Protein AF-A0A3D5AF18-F1 (afdb_monomer_lite)

Secondary structure (DSSP, 8-state):
--TTGGGT-S-E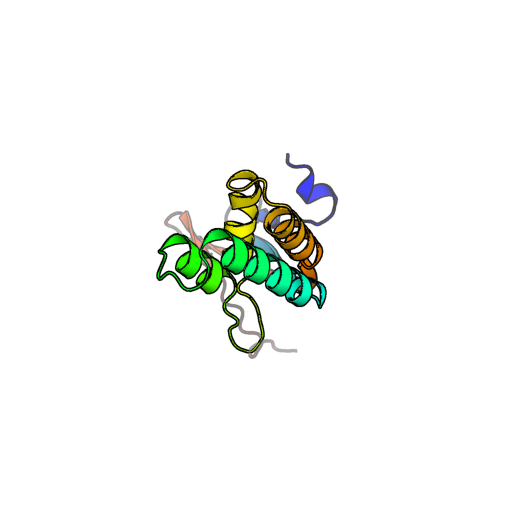EEE-TTSSEEEEEEEEEEEEE-THHHHHHHHHHHHHHHHHTT---HHHHHHHHHT-EETTEE-HHHHHHHHHTGGG---HHHHHHHHHHHHHEEEEEEEEEEEEEEE-TTS-EEE----GGG---

Foldseek 3Di:
DDPQPVVVHAKDWDADPVRFKIKIKGKDWDWFFDPLLVVLVVLVVVVLCVPQNPDPDPVSVLLVVLSDDDVNGGDPVSLVVLLVCLPVDPDPSSVSSSVSSVVRTGTDDMDIDMWMFGADPVRDTDTDDDDPVPDDD

Structure (mmCIF, N/CA/C/O backbone):
data_AF-A0A3D5AF18-F1
#
_entry.id   AF-A0A3D5AF18-F1
#
loop_
_atom_site.group_PDB
_atom_site.id
_atom_site.type_symbol
_atom_site.label_atom_id
_atom_site.label_alt_id
_atom_site.label_comp_id
_atom_site.label_asym_id
_atom_site.label_entity_id
_atom_site.label_seq_id
_atom_site.pdbx_PDB_ins_code
_atom_site.Cartn_x
_atom_site.Cartn_y
_atom_site.Cartn_z
_atom_site.occupancy
_atom_site.B_iso_or_equiv
_atom_site.auth_seq_id
_atom_site.auth_comp_id
_atom_site.auth_asym_id
_atom_site.auth_atom_id
_atom_site.pdbx_PDB_model_num
ATOM 1 N N . HIS A 1 1 ? -24.178 6.496 0.910 1.00 41.50 1 HIS A N 1
ATOM 2 C CA . HIS A 1 1 ? -23.369 5.530 1.687 1.00 41.50 1 HIS A CA 1
ATOM 3 C C . HIS A 1 1 ? -22.501 4.700 0.740 1.00 41.50 1 HIS A C 1
ATOM 5 O O . HIS A 1 1 ? -23.016 4.190 -0.245 1.00 41.50 1 HIS A O 1
ATOM 11 N N . SER A 1 2 ? -21.187 4.617 0.980 1.00 42.97 2 SER A N 1
ATOM 12 C CA . SER A 1 2 ? -20.228 3.897 0.119 1.00 42.97 2 SER A CA 1
ATOM 13 C C . SER A 1 2 ? -20.528 2.392 0.048 1.00 42.97 2 SER A C 1
ATOM 15 O O . SER A 1 2 ? -20.698 1.748 1.083 1.00 42.97 2 SER A O 1
ATOM 17 N N . LYS A 1 3 ? -20.519 1.811 -1.165 1.00 47.94 3 LYS A N 1
ATOM 18 C CA . LYS A 1 3 ? -20.719 0.367 -1.432 1.00 47.94 3 LYS A CA 1
ATOM 19 C C . LYS A 1 3 ? -19.671 -0.548 -0.771 1.00 47.94 3 LYS A C 1
ATOM 21 O O . LYS A 1 3 ? -19.824 -1.763 -0.806 1.00 47.94 3 LYS A O 1
ATOM 26 N N . ARG A 1 4 ? -18.614 0.005 -0.160 1.00 50.72 4 ARG A N 1
ATOM 27 C CA . ARG A 1 4 ? -17.568 -0.771 0.531 1.00 50.72 4 ARG A CA 1
ATOM 28 C C . ARG A 1 4 ? -18.110 -1.543 1.742 1.00 50.72 4 ARG A C 1
ATOM 30 O O . ARG A 1 4 ? -17.746 -2.701 1.920 1.00 50.72 4 ARG A O 1
ATOM 37 N N . HIS A 1 5 ? -19.046 -0.957 2.492 1.00 52.31 5 HIS A N 1
ATOM 38 C CA . HIS A 1 5 ? -19.596 -1.577 3.704 1.00 52.31 5 HIS A CA 1
ATOM 39 C C . HIS A 1 5 ? -20.512 -2.780 3.429 1.00 52.31 5 HIS A C 1
ATOM 41 O O . HIS A 1 5 ? -20.628 -3.651 4.284 1.00 52.31 5 HIS A O 1
ATOM 47 N N . ALA A 1 6 ? -21.121 -2.867 2.239 1.00 54.94 6 ALA A N 1
ATOM 48 C CA . ALA A 1 6 ? -22.088 -3.918 1.904 1.00 54.94 6 ALA A CA 1
ATOM 49 C C . ALA A 1 6 ? -21.483 -5.337 1.884 1.00 54.94 6 ALA A C 1
ATOM 51 O O . ALA A 1 6 ? -22.202 -6.307 2.080 1.00 54.94 6 ALA A O 1
ATOM 52 N N . ASN A 1 7 ? -20.160 -5.455 1.711 1.00 60.09 7 ASN A N 1
ATOM 53 C CA . ASN A 1 7 ? -19.450 -6.738 1.636 1.00 60.09 7 ASN A CA 1
ATOM 54 C C . ASN A 1 7 ? -18.509 -6.977 2.835 1.00 60.09 7 ASN A C 1
ATOM 56 O O . ASN A 1 7 ? -17.521 -7.700 2.699 1.00 60.09 7 ASN A O 1
ATOM 60 N N . GLY A 1 8 ? -18.724 -6.307 3.976 1.00 60.88 8 GLY A N 1
ATOM 61 C CA . GLY A 1 8 ? -17.835 -6.432 5.145 1.00 60.88 8 GLY A CA 1
ATOM 62 C C . GLY A 1 8 ? -16.397 -5.956 4.878 1.00 60.88 8 GLY A C 1
ATOM 63 O O . GLY A 1 8 ? -15.436 -6.444 5.482 1.00 60.88 8 GLY A O 1
ATOM 64 N N . LYS A 1 9 ? -16.222 -5.040 3.915 1.00 64.94 9 LYS A N 1
ATOM 65 C CA . LYS A 1 9 ? -14.934 -4.427 3.579 1.00 64.94 9 LYS A CA 1
ATOM 66 C C . LYS A 1 9 ? -14.859 -3.015 4.160 1.00 64.94 9 LYS A C 1
ATOM 68 O O . LYS A 1 9 ? -15.772 -2.209 3.997 1.00 64.94 9 LYS A O 1
ATOM 73 N N . GLY A 1 10 ? -13.719 -2.704 4.772 1.00 74.44 10 GLY A N 1
ATOM 74 C CA . GLY A 1 10 ? -13.436 -1.401 5.371 1.00 74.44 10 GLY A CA 1
ATOM 75 C C . GLY A 1 10 ? -13.723 -1.335 6.868 1.00 74.44 10 GLY A C 1
ATOM 76 O O . GLY A 1 10 ? -14.135 -2.313 7.487 1.00 74.44 10 GLY A O 1
ATOM 77 N N . ASN A 1 11 ? -13.459 -0.164 7.439 1.00 88.19 11 ASN A N 1
ATOM 78 C CA . ASN A 1 11 ? -13.649 0.081 8.862 1.00 88.19 11 ASN A CA 1
ATOM 79 C C . ASN A 1 11 ? -15.122 0.379 9.154 1.00 88.19 11 ASN A C 1
ATOM 81 O O . ASN A 1 11 ? -15.811 0.994 8.336 1.00 88.19 11 ASN A O 1
ATOM 85 N N . VAL A 1 12 ? -15.590 -0.037 10.324 1.00 91.12 12 VAL A N 1
ATOM 86 C CA . VAL A 1 12 ? -16.937 0.235 10.823 1.00 91.12 12 VAL A CA 1
ATOM 87 C C . VAL A 1 12 ? -16.810 0.988 12.137 1.00 91.12 12 VAL A C 1
ATOM 89 O O . VAL A 1 12 ? -16.070 0.563 13.018 1.00 91.12 12 VAL A O 1
ATOM 92 N N . THR A 1 13 ? -17.546 2.087 12.264 1.00 93.44 13 THR A N 1
ATOM 93 C CA . THR A 1 13 ? -17.666 2.845 13.511 1.00 93.44 13 THR A CA 1
ATOM 94 C C . THR A 1 13 ? -19.115 2.775 13.964 1.00 93.44 13 THR A C 1
ATOM 96 O O . THR A 1 13 ? -20.013 3.080 13.180 1.00 93.44 13 THR A O 1
ATOM 99 N N . LEU A 1 14 ? -19.330 2.355 15.206 1.00 93.81 14 LEU A N 1
ATOM 100 C CA . LEU A 1 14 ? -20.635 2.283 15.850 1.00 93.81 14 LEU A CA 1
ATOM 101 C C . LEU A 1 14 ? -20.617 3.185 17.076 1.00 93.81 14 LEU A C 1
ATOM 103 O O . LEU A 1 14 ? -19.792 2.984 17.965 1.00 93.81 14 LEU A O 1
ATOM 107 N N . ASP A 1 15 ? -21.543 4.133 17.124 1.00 95.06 15 ASP A N 1
ATOM 108 C CA . ASP A 1 15 ? -21.748 5.008 18.274 1.00 95.06 15 ASP A CA 1
ATOM 109 C C . ASP A 1 15 ? -23.026 4.588 18.999 1.00 95.06 15 ASP A C 1
ATOM 111 O O . ASP A 1 15 ? -24.000 4.163 18.369 1.00 95.06 15 ASP A O 1
ATOM 115 N N . THR A 1 16 ? -23.040 4.697 20.325 1.00 94.62 16 THR A N 1
ATOM 116 C CA . THR A 1 16 ? -24.273 4.507 21.094 1.00 94.62 16 THR A CA 1
ATOM 117 C C . THR A 1 16 ? -25.260 5.641 20.822 1.00 94.62 16 THR A C 1
ATOM 119 O O . THR A 1 16 ? -24.868 6.759 20.491 1.00 94.62 16 THR A O 1
ATOM 122 N N . ALA A 1 17 ? -26.561 5.375 20.983 1.00 94.06 17 ALA A N 1
ATOM 123 C CA . ALA A 1 17 ? -27.610 6.372 20.736 1.00 94.06 17 ALA A CA 1
ATOM 124 C C . ALA A 1 17 ? -27.478 7.624 21.627 1.00 94.06 17 ALA A C 1
ATOM 126 O O . ALA A 1 17 ? -27.855 8.717 21.217 1.00 94.06 17 ALA A O 1
ATOM 127 N N . ASP A 1 18 ? -26.913 7.469 22.827 1.00 93.06 18 ASP A N 1
ATOM 128 C CA . ASP A 1 18 ? -26.613 8.563 23.754 1.00 93.06 18 ASP A CA 1
ATOM 129 C C . ASP A 1 18 ? -25.275 9.272 23.461 1.00 93.06 18 ASP A C 1
ATOM 131 O O . ASP A 1 18 ? -24.923 10.232 24.144 1.00 93.06 18 ASP A O 1
ATOM 135 N N . GLY A 1 19 ? -24.517 8.807 22.461 1.00 92.94 19 GLY A N 1
ATOM 136 C CA . GLY A 1 19 ? -23.254 9.394 22.019 1.00 92.94 19 GLY A CA 1
ATOM 137 C C . GLY A 1 19 ? -22.103 9.286 23.021 1.00 92.94 19 GLY A C 1
ATOM 138 O O . GLY A 1 19 ? -21.106 9.993 22.854 1.00 92.94 19 GLY A O 1
ATOM 139 N N . LYS A 1 20 ? -22.229 8.447 24.057 1.00 96.06 20 LYS A N 1
ATOM 140 C CA . LYS A 1 20 ? -21.230 8.309 25.130 1.00 96.06 20 LYS A CA 1
ATOM 141 C C . LYS A 1 20 ? -20.161 7.267 24.849 1.00 96.06 20 LYS A C 1
ATOM 143 O O . LYS A 1 20 ? -19.071 7.366 25.403 1.00 96.06 20 LYS A O 1
ATOM 148 N N . PHE A 1 21 ? -20.447 6.282 24.005 1.00 97.12 21 PHE A N 1
ATOM 149 C CA . PHE A 1 21 ? -19.516 5.205 23.691 1.00 97.12 21 PHE A CA 1
ATOM 150 C C . PHE A 1 21 ? -19.395 5.006 22.189 1.00 97.12 21 PHE A C 1
ATOM 152 O O . PHE A 1 21 ? -20.327 5.268 21.425 1.00 97.12 21 PHE A O 1
ATOM 159 N N . ARG A 1 22 ? -18.227 4.512 21.783 1.00 96.44 22 ARG A N 1
ATOM 160 C CA . ARG A 1 22 ? -17.900 4.221 20.393 1.00 96.44 22 ARG A CA 1
ATOM 161 C C . ARG A 1 22 ? -17.102 2.934 20.292 1.00 96.44 22 ARG A C 1
ATOM 163 O O . ARG A 1 22 ? -16.157 2.714 21.046 1.00 96.44 22 ARG A O 1
ATOM 170 N N . VAL A 1 23 ? -17.445 2.117 19.305 1.00 95.31 23 VAL A N 1
ATOM 171 C CA . VAL A 1 23 ? -16.669 0.944 18.900 1.00 95.31 23 VAL A CA 1
ATOM 172 C C . VAL A 1 23 ? -16.207 1.138 17.463 1.00 95.31 23 VAL A C 1
ATOM 174 O O . VAL A 1 23 ? -17.013 1.423 16.578 1.00 95.31 23 VAL A O 1
ATOM 177 N N . VAL A 1 24 ? -14.909 0.979 17.224 1.00 94.75 24 VAL A N 1
ATOM 178 C CA . VAL A 1 24 ? -14.307 1.016 15.890 1.00 94.75 24 VAL A CA 1
ATOM 179 C C . VAL A 1 24 ? -13.772 -0.372 15.561 1.00 94.75 24 VAL A C 1
ATOM 181 O O . VAL A 1 24 ? -12.809 -0.843 16.161 1.00 94.75 24 VAL A O 1
ATOM 184 N N . PHE A 1 25 ? -14.375 -1.022 14.571 1.00 92.75 25 PHE A N 1
ATOM 185 C CA . PHE A 1 25 ? -13.855 -2.246 13.975 1.00 92.75 25 PHE A CA 1
ATOM 186 C C . PHE A 1 25 ? -13.014 -1.884 12.756 1.00 92.75 25 PHE A C 1
ATOM 188 O O . PHE A 1 25 ? -13.537 -1.391 11.753 1.00 92.75 25 PHE A O 1
ATOM 195 N N . LYS A 1 26 ? -11.704 -2.125 12.823 1.00 91.81 26 LYS A N 1
ATOM 196 C CA . LYS A 1 26 ? -10.787 -1.922 11.700 1.00 91.81 26 LYS A CA 1
ATOM 197 C C . LYS A 1 26 ? -10.445 -3.244 11.038 1.00 91.81 26 LYS A C 1
ATOM 199 O O . LYS A 1 26 ? -10.203 -4.249 11.705 1.00 91.81 26 LYS A O 1
ATOM 204 N N . ARG A 1 27 ? -10.352 -3.209 9.713 1.00 90.50 27 ARG A N 1
ATOM 205 C CA . ARG A 1 27 ? -9.853 -4.310 8.891 1.00 90.50 27 ARG A CA 1
ATOM 206 C C . ARG A 1 27 ? -8.581 -3.851 8.191 1.00 90.50 27 ARG A C 1
ATOM 208 O O . ARG A 1 27 ? -8.613 -2.903 7.413 1.00 90.50 27 ARG A O 1
ATOM 215 N N . SER A 1 28 ? -7.478 -4.534 8.462 1.00 89.44 28 SER A N 1
ATOM 216 C CA . SER A 1 28 ? -6.184 -4.304 7.826 1.00 89.44 28 SER A CA 1
ATOM 217 C C . SER A 1 28 ? -5.853 -5.478 6.913 1.00 89.44 28 SER A C 1
ATOM 219 O O . SER A 1 28 ? -5.455 -6.546 7.381 1.00 89.44 28 SER A O 1
ATOM 221 N N . ASP A 1 29 ? -6.070 -5.294 5.612 1.00 89.44 29 ASP A N 1
ATOM 222 C CA . ASP A 1 29 ? -5.668 -6.256 4.588 1.00 89.44 29 ASP A CA 1
ATOM 223 C C . ASP A 1 29 ? -4.193 -6.014 4.224 1.00 89.44 29 ASP A C 1
ATOM 225 O O . ASP A 1 29 ? -3.837 -4.997 3.621 1.00 89.44 29 ASP A O 1
ATOM 229 N N . ASN A 1 30 ? -3.328 -6.957 4.589 1.00 89.94 30 ASN A N 1
ATOM 230 C CA . ASN A 1 30 ? -1.926 -6.966 4.198 1.00 89.94 30 ASN A CA 1
ATOM 231 C C . ASN A 1 30 ? -1.758 -7.669 2.853 1.00 89.94 30 ASN A C 1
ATOM 233 O O . ASN A 1 30 ? -2.405 -8.677 2.554 1.00 89.94 30 ASN A O 1
ATOM 237 N N . THR A 1 31 ? -0.829 -7.149 2.063 1.00 92.50 31 THR A N 1
ATOM 238 C CA . THR A 1 31 ? -0.425 -7.719 0.780 1.00 92.50 31 THR A CA 1
ATOM 239 C C . THR A 1 31 ? 1.057 -8.044 0.817 1.00 92.50 31 THR A C 1
ATOM 241 O O . THR A 1 31 ? 1.821 -7.394 1.535 1.00 92.50 31 THR A O 1
ATOM 244 N N . ARG A 1 32 ? 1.469 -8.999 -0.004 1.00 93.94 32 ARG A N 1
ATOM 245 C CA . ARG A 1 32 ? 2.872 -9.320 -0.258 1.00 93.94 32 ARG A CA 1
ATOM 246 C C . ARG A 1 32 ? 3.156 -9.269 -1.753 1.00 93.94 32 ARG A C 1
ATOM 248 O O . ARG A 1 32 ? 2.230 -9.233 -2.556 1.00 93.94 32 ARG A O 1
ATOM 255 N N . PHE A 1 33 ? 4.436 -9.293 -2.085 1.00 96.12 33 PHE A N 1
ATOM 256 C CA . PHE A 1 33 ? 4.910 -9.475 -3.448 1.00 96.12 33 PHE A CA 1
ATOM 257 C C . PHE A 1 33 ? 5.269 -10.945 -3.658 1.00 96.12 33 PHE A C 1
ATOM 259 O O . PHE A 1 33 ? 5.939 -11.529 -2.800 1.00 96.12 33 PHE A O 1
ATOM 266 N N . ASP A 1 34 ? 4.807 -11.538 -4.752 1.00 96.19 34 ASP A N 1
ATOM 267 C CA . ASP A 1 34 ? 5.223 -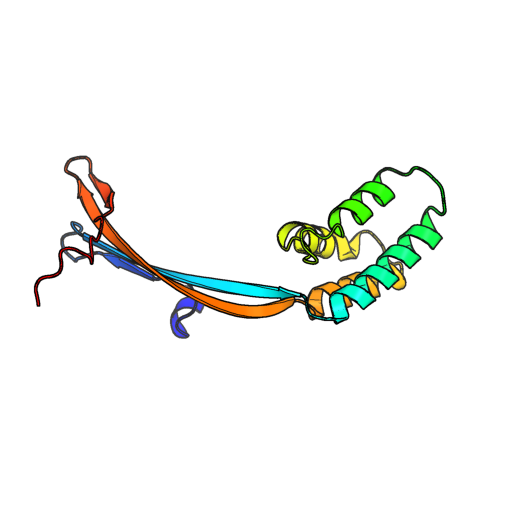12.877 -5.174 1.00 96.19 34 ASP A CA 1
ATOM 268 C C . ASP A 1 34 ? 6.446 -12.842 -6.112 1.00 96.19 34 ASP A C 1
ATOM 270 O O . ASP A 1 34 ? 7.105 -11.814 -6.283 1.00 96.19 34 ASP A O 1
ATOM 274 N N . GLU A 1 35 ? 6.787 -13.992 -6.690 1.00 96.00 35 GLU A N 1
ATOM 275 C CA . GLU A 1 35 ? 7.953 -14.194 -7.559 1.00 96.00 35 GLU A CA 1
ATOM 276 C C . GLU A 1 35 ? 7.989 -13.299 -8.806 1.00 96.00 35 GLU A C 1
ATOM 278 O O . GLU A 1 35 ? 9.077 -12.983 -9.299 1.00 96.00 35 GLU A O 1
ATOM 283 N N . ARG A 1 36 ? 6.834 -12.811 -9.279 1.00 97.75 36 ARG A N 1
ATOM 284 C CA . ARG A 1 36 ? 6.766 -11.896 -10.429 1.00 97.75 36 ARG A CA 1
ATOM 285 C C . ARG A 1 36 ? 7.462 -10.572 -10.142 1.00 97.75 36 ARG A C 1
ATOM 287 O O . ARG A 1 36 ? 7.993 -9.963 -11.064 1.00 97.75 36 ARG A O 1
ATOM 294 N N . ALA A 1 37 ? 7.561 -10.163 -8.875 1.00 97.62 37 ALA A N 1
ATOM 295 C CA . ALA A 1 37 ? 8.299 -8.961 -8.496 1.00 97.62 37 ALA A CA 1
ATOM 296 C C . ALA A 1 37 ? 9.795 -9.050 -8.836 1.00 97.62 37 ALA A C 1
ATOM 298 O O . ALA A 1 37 ? 10.413 -8.036 -9.140 1.00 97.62 37 ALA A O 1
ATOM 299 N N . THR A 1 38 ? 10.386 -10.248 -8.802 1.00 97.19 38 THR A N 1
ATOM 300 C CA . THR A 1 38 ? 11.788 -10.448 -9.199 1.00 97.19 38 THR A CA 1
ATOM 301 C C . THR A 1 38 ? 11.957 -10.341 -10.715 1.00 97.19 38 THR A C 1
ATOM 303 O O . THR A 1 38 ? 12.916 -9.737 -11.186 1.00 97.19 38 THR A O 1
ATOM 306 N N . GLN A 1 39 ? 11.011 -10.874 -11.494 1.00 97.88 39 GLN A N 1
ATOM 307 C CA . GLN A 1 39 ? 11.017 -10.719 -12.955 1.00 97.88 39 GLN A CA 1
ATOM 308 C C . GLN A 1 39 ? 10.814 -9.253 -13.356 1.00 97.88 39 GLN A C 1
ATOM 310 O O . GLN A 1 39 ? 11.482 -8.742 -14.250 1.00 97.88 39 GLN A O 1
ATOM 315 N N . ALA A 1 40 ? 9.927 -8.560 -12.649 1.00 98.12 40 ALA A N 1
ATOM 316 C CA . ALA A 1 40 ? 9.677 -7.147 -12.845 1.00 98.12 40 ALA A CA 1
ATOM 317 C C . ALA A 1 40 ? 10.920 -6.283 -12.592 1.00 98.12 40 ALA A C 1
ATOM 319 O O . ALA A 1 40 ? 11.233 -5.390 -13.378 1.00 98.12 40 ALA A O 1
ATOM 320 N N . GLU A 1 41 ? 11.642 -6.578 -11.508 1.00 97.56 41 GLU A N 1
ATOM 321 C CA . GLU A 1 41 ? 12.910 -5.936 -11.161 1.00 97.56 41 GLU A CA 1
ATOM 322 C C . GLU A 1 41 ? 13.942 -6.104 -12.285 1.00 97.56 41 GLU A C 1
ATOM 324 O O . GLU A 1 41 ? 14.579 -5.124 -12.663 1.00 97.56 41 GLU A O 1
ATOM 329 N N . ALA A 1 42 ? 14.045 -7.296 -12.888 1.00 98.00 42 ALA A N 1
ATOM 330 C CA . ALA A 1 42 ? 14.932 -7.532 -14.029 1.00 98.00 42 ALA A CA 1
ATOM 331 C C . ALA A 1 42 ? 14.583 -6.641 -15.234 1.00 98.00 42 ALA A C 1
ATOM 333 O O . ALA A 1 42 ? 15.452 -5.933 -15.736 1.00 98.00 42 ALA A O 1
ATOM 334 N N . HIS A 1 43 ? 13.306 -6.581 -15.631 1.00 98.50 43 HIS A N 1
ATOM 335 C CA . HIS A 1 43 ? 12.868 -5.684 -16.705 1.00 98.50 43 HIS A CA 1
ATOM 336 C C . HIS A 1 43 ? 13.191 -4.212 -16.399 1.00 98.50 43 HIS A C 1
ATOM 338 O O . HIS A 1 43 ? 13.709 -3.499 -17.252 1.00 98.50 43 HIS A O 1
ATOM 344 N N . ILE A 1 44 ? 12.944 -3.738 -15.177 1.00 97.81 44 ILE A N 1
ATOM 345 C CA . ILE A 1 44 ? 13.234 -2.339 -14.826 1.00 97.81 44 ILE A CA 1
ATOM 346 C C . ILE A 1 44 ? 14.744 -2.060 -14.852 1.00 97.81 44 ILE A C 1
ATOM 348 O O . ILE A 1 44 ? 15.160 -0.982 -15.277 1.00 97.81 44 ILE A O 1
ATOM 352 N N . LEU A 1 45 ? 15.579 -3.017 -14.442 1.00 96.44 45 LEU A N 1
ATOM 353 C CA . LEU A 1 45 ? 17.032 -2.882 -14.541 1.00 96.44 45 LEU A CA 1
ATOM 354 C C . LEU A 1 45 ? 17.511 -2.845 -15.999 1.00 96.44 45 LEU A C 1
ATOM 356 O O . LEU A 1 45 ? 18.380 -2.026 -16.307 1.00 96.44 45 LEU A O 1
ATOM 360 N N . ASP A 1 46 ? 16.914 -3.637 -16.893 1.00 97.50 46 ASP A N 1
ATOM 361 C CA . ASP A 1 46 ? 17.190 -3.581 -18.335 1.00 97.50 46 ASP A CA 1
ATOM 362 C C . ASP A 1 46 ? 16.807 -2.219 -18.929 1.00 97.50 46 ASP A C 1
ATOM 364 O O . ASP A 1 46 ? 17.599 -1.611 -19.649 1.00 97.50 46 ASP A O 1
ATOM 368 N N . PHE A 1 47 ? 15.635 -1.682 -18.567 1.00 97.25 47 PHE A N 1
ATOM 369 C CA . PHE A 1 47 ? 15.221 -0.327 -18.949 1.00 97.25 47 PHE A CA 1
ATOM 370 C C . PHE A 1 47 ? 16.264 0.718 -18.528 1.00 97.25 47 PHE A C 1
ATOM 372 O O . PHE A 1 47 ? 16.685 1.558 -19.330 1.00 97.25 47 PHE A O 1
ATOM 379 N N . ILE A 1 48 ? 16.717 0.652 -17.273 1.00 96.12 48 ILE A N 1
ATOM 380 C CA . ILE A 1 48 ? 17.716 1.585 -16.752 1.00 96.12 48 ILE A CA 1
ATOM 381 C C . ILE A 1 48 ? 19.039 1.458 -17.517 1.00 96.12 48 ILE A C 1
ATOM 383 O O . ILE A 1 48 ? 19.647 2.472 -17.874 1.00 96.12 48 ILE A O 1
ATOM 387 N N . ALA A 1 49 ? 19.484 0.226 -17.774 1.00 94.69 49 ALA A N 1
ATOM 388 C CA . ALA A 1 49 ? 20.713 -0.048 -18.508 1.00 94.69 49 ALA A CA 1
ATOM 389 C C . ALA A 1 49 ? 20.642 0.480 -19.949 1.00 94.69 49 ALA A C 1
ATOM 391 O O . ALA A 1 49 ? 21.573 1.149 -20.394 1.00 94.69 49 ALA A O 1
ATOM 392 N N . ASN A 1 50 ? 19.524 0.267 -20.644 1.00 94.75 50 ASN A N 1
ATOM 393 C CA . ASN A 1 50 ? 19.317 0.745 -22.011 1.00 94.75 50 ASN A CA 1
ATOM 394 C C . ASN A 1 50 ? 19.284 2.276 -22.091 1.00 94.75 50 ASN A C 1
ATOM 396 O O . ASN A 1 50 ? 19.820 2.867 -23.029 1.00 94.75 50 ASN A O 1
ATOM 400 N N . ARG A 1 51 ? 18.666 2.933 -21.104 1.00 94.75 51 ARG A N 1
ATOM 401 C CA . ARG A 1 51 ? 18.454 4.382 -21.132 1.00 94.75 51 ARG A CA 1
ATOM 402 C C . ARG A 1 51 ? 19.659 5.191 -20.656 1.00 94.75 51 ARG A C 1
ATOM 404 O O . ARG A 1 51 ? 19.978 6.214 -21.261 1.00 94.75 51 ARG A O 1
ATOM 411 N N . TRP A 1 52 ? 20.325 4.759 -19.586 1.00 94.44 52 TRP A N 1
ATOM 412 C CA . TRP A 1 52 ? 21.418 5.519 -18.961 1.00 94.44 52 TRP A CA 1
ATOM 413 C C . TRP A 1 52 ? 22.769 4.791 -18.964 1.00 94.44 52 TRP A C 1
ATOM 415 O O . TRP A 1 52 ? 23.808 5.435 -18.787 1.00 94.44 52 TRP A O 1
ATOM 425 N N . GLY A 1 53 ? 22.795 3.476 -19.187 1.00 89.06 53 GLY A N 1
ATOM 426 C CA . GLY A 1 53 ? 24.013 2.669 -19.116 1.00 89.06 53 GLY A CA 1
ATOM 427 C C . GLY A 1 53 ? 24.706 2.790 -17.755 1.00 89.06 53 GLY A C 1
ATOM 428 O O . GLY A 1 53 ? 24.071 2.690 -16.706 1.00 89.06 53 GLY A O 1
ATOM 429 N N . AS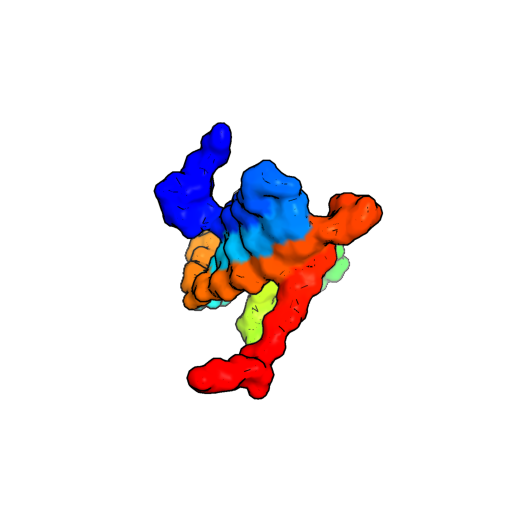N A 1 54 ? 26.016 3.055 -17.776 1.00 75.81 54 ASN A N 1
ATOM 430 C CA . ASN A 1 54 ? 26.842 3.243 -16.574 1.00 75.81 54 ASN A CA 1
ATOM 431 C C . ASN A 1 54 ? 26.892 4.699 -16.072 1.00 75.81 54 ASN A C 1
ATOM 433 O O . ASN A 1 54 ? 27.728 5.024 -15.229 1.00 75.81 54 ASN A O 1
ATOM 437 N N . LYS A 1 55 ? 26.065 5.605 -16.611 1.00 80.25 55 LYS A N 1
ATOM 438 C CA . LYS A 1 55 ? 26.079 7.012 -16.192 1.00 80.25 55 LYS A CA 1
ATOM 439 C C . LYS A 1 55 ? 25.455 7.180 -14.810 1.00 80.25 55 LYS A C 1
ATOM 441 O O . LYS A 1 55 ? 24.467 6.532 -14.468 1.00 80.25 55 LYS A O 1
ATOM 446 N N . ASP A 1 56 ? 26.025 8.106 -14.047 1.00 80.06 56 ASP A N 1
ATOM 447 C CA . ASP A 1 56 ? 25.586 8.439 -12.695 1.00 80.06 56 ASP A CA 1
ATOM 448 C C . ASP A 1 56 ? 24.371 9.385 -12.714 1.00 80.06 56 ASP A C 1
ATOM 450 O O . ASP A 1 56 ? 24.458 10.555 -12.352 1.00 80.06 56 ASP A O 1
ATOM 454 N N . ASP A 1 57 ? 23.242 8.883 -13.215 1.00 93.94 57 ASP A N 1
ATOM 455 C CA . ASP A 1 57 ? 22.011 9.652 -13.413 1.00 93.94 57 ASP A CA 1
ATOM 456 C C . ASP A 1 57 ? 21.093 9.632 -12.173 1.00 93.94 57 ASP A C 1
ATOM 458 O O . ASP A 1 57 ? 20.947 8.608 -11.494 1.00 93.94 57 ASP A O 1
ATOM 462 N N . ALA A 1 58 ? 20.481 10.778 -11.859 1.00 93.94 58 ALA A N 1
ATOM 463 C CA . ALA A 1 58 ? 19.645 10.946 -10.672 1.00 93.94 58 ALA A CA 1
ATOM 464 C C . ALA A 1 58 ? 18.345 10.125 -10.733 1.00 93.94 58 ALA A C 1
ATOM 466 O O . ALA A 1 58 ? 17.971 9.518 -9.725 1.00 93.94 58 ALA A O 1
ATOM 467 N N . ASP A 1 59 ? 17.703 10.046 -11.901 1.00 92.12 59 ASP A N 1
ATOM 468 C CA . ASP A 1 59 ? 16.464 9.287 -12.093 1.00 92.12 59 ASP A CA 1
ATOM 469 C C . ASP A 1 59 ? 16.753 7.787 -11.997 1.00 92.12 59 ASP A C 1
ATOM 471 O O . ASP A 1 59 ? 16.059 7.055 -11.292 1.00 92.12 59 ASP A O 1
ATOM 475 N N . SER A 1 60 ? 17.851 7.334 -12.611 1.00 93.94 60 SER A N 1
ATOM 476 C CA . SER A 1 60 ? 18.332 5.949 -12.498 1.00 93.94 60 SER A CA 1
ATOM 477 C C . SER A 1 60 ? 18.542 5.529 -11.037 1.00 93.94 60 SER A C 1
ATOM 479 O O . SER A 1 60 ? 18.049 4.483 -10.603 1.00 93.94 60 SER A O 1
ATOM 481 N N . LYS A 1 61 ? 19.225 6.359 -10.234 1.00 94.50 61 LYS A N 1
ATOM 482 C CA . LYS A 1 61 ? 19.413 6.107 -8.793 1.00 94.50 61 LYS A CA 1
ATOM 483 C C . LYS A 1 61 ? 18.095 6.063 -8.037 1.00 94.50 61 LYS A C 1
ATOM 485 O O . LYS A 1 61 ? 17.916 5.210 -7.167 1.00 94.50 61 LYS A O 1
ATOM 490 N N . PHE A 1 62 ? 17.195 6.989 -8.344 1.00 94.75 62 PHE A N 1
ATOM 491 C CA . PHE A 1 62 ? 15.893 7.067 -7.704 1.00 94.75 62 PHE A CA 1
ATOM 492 C C . PHE A 1 62 ? 15.061 5.805 -7.970 1.00 94.75 62 PHE A C 1
ATOM 494 O O . PHE A 1 62 ? 14.568 5.199 -7.018 1.00 94.75 62 PHE A O 1
ATOM 501 N N . ILE A 1 63 ? 14.989 5.346 -9.223 1.00 95.38 63 ILE A N 1
ATOM 502 C CA . ILE A 1 63 ? 14.269 4.118 -9.593 1.00 95.38 63 ILE A CA 1
ATOM 503 C C . ILE A 1 63 ? 14.892 2.897 -8.897 1.00 95.38 63 ILE A C 1
ATOM 505 O O . ILE A 1 63 ? 14.175 2.105 -8.287 1.00 95.38 63 ILE A O 1
ATOM 509 N N . LYS A 1 64 ? 16.227 2.768 -8.885 1.00 95.00 64 LYS A N 1
ATOM 510 C CA . LYS A 1 64 ? 16.909 1.677 -8.156 1.00 95.00 64 LYS A CA 1
ATOM 511 C C . LYS A 1 64 ? 16.581 1.685 -6.662 1.00 95.00 64 LYS A C 1
ATOM 513 O O . LYS A 1 64 ? 16.327 0.633 -6.084 1.00 95.00 64 LYS A O 1
ATOM 518 N N . ARG A 1 65 ? 16.525 2.866 -6.039 1.00 95.19 65 ARG A N 1
ATOM 519 C CA . ARG A 1 65 ? 16.155 3.017 -4.624 1.00 95.19 65 ARG A CA 1
ATOM 520 C C . ARG A 1 65 ? 14.713 2.578 -4.340 1.00 95.19 65 ARG A C 1
ATOM 522 O O . ARG A 1 65 ? 14.426 2.082 -3.247 1.00 95.19 65 ARG A O 1
ATOM 529 N N . MET A 1 66 ? 13.803 2.738 -5.302 1.00 95.69 66 MET A N 1
ATOM 530 C CA . MET A 1 66 ? 12.423 2.251 -5.179 1.00 95.69 66 MET A CA 1
ATOM 531 C C . MET A 1 66 ? 12.336 0.718 -5.169 1.00 95.69 66 MET A C 1
ATOM 533 O O . MET A 1 66 ? 11.452 0.169 -4.513 1.00 95.69 66 MET A O 1
ATOM 537 N N . LEU A 1 67 ? 13.289 0.038 -5.812 1.00 95.62 67 LEU A N 1
ATOM 538 C CA . LEU A 1 67 ? 13.397 -1.424 -5.872 1.00 95.62 67 LEU A CA 1
ATOM 539 C C . LEU A 1 67 ? 14.218 -2.050 -4.731 1.00 95.62 67 LEU A C 1
ATOM 541 O O . LEU A 1 67 ? 14.287 -3.272 -4.620 1.00 95.62 67 LEU A O 1
ATOM 545 N N . GLU A 1 68 ? 14.831 -1.249 -3.856 1.00 95.69 68 GLU A N 1
ATOM 546 C CA . GLU A 1 68 ? 15.612 -1.770 -2.731 1.00 95.69 68 GLU A CA 1
ATOM 547 C C . GLU A 1 68 ? 14.788 -2.699 -1.832 1.00 95.69 68 GLU A C 1
ATOM 549 O O . GLU A 1 68 ? 13.692 -2.367 -1.365 1.00 95.69 68 GLU A O 1
ATOM 554 N N . ARG A 1 69 ? 15.377 -3.851 -1.508 1.00 95.12 69 ARG A N 1
ATOM 555 C CA . ARG A 1 69 ? 14.780 -4.830 -0.603 1.00 95.12 69 ARG A CA 1
ATOM 556 C C . ARG A 1 69 ? 15.331 -4.677 0.804 1.00 95.12 69 ARG A C 1
ATOM 558 O O . ARG A 1 69 ? 16.540 -4.698 1.022 1.00 95.12 69 ARG A O 1
ATOM 565 N N . LYS A 1 70 ? 14.433 -4.639 1.787 1.00 94.62 70 LYS A N 1
ATOM 566 C CA . LYS A 1 70 ? 14.777 -4.757 3.207 1.00 94.62 70 LYS A CA 1
ATOM 567 C C . LYS A 1 70 ? 14.338 -6.124 3.710 1.00 94.62 70 LYS A C 1
ATOM 569 O O . LYS A 1 70 ? 13.164 -6.475 3.615 1.00 94.62 70 LYS A O 1
ATOM 574 N N . ASN A 1 71 ? 15.278 -6.908 4.241 1.00 92.88 71 ASN A N 1
ATOM 575 C CA . ASN A 1 71 ? 15.036 -8.291 4.680 1.00 92.88 71 ASN A CA 1
ATOM 576 C C . ASN A 1 71 ? 14.369 -9.149 3.581 1.00 92.88 71 ASN A C 1
ATOM 578 O O . ASN A 1 71 ? 13.410 -9.874 3.840 1.00 92.88 71 ASN A O 1
ATOM 582 N N . GLY A 1 72 ? 14.827 -8.991 2.332 1.00 90.44 72 GLY A N 1
ATOM 583 C CA . GLY A 1 72 ? 14.301 -9.695 1.155 1.00 90.44 72 GLY A CA 1
ATOM 584 C C . GLY A 1 72 ? 12.965 -9.172 0.608 1.00 90.44 72 GLY A C 1
ATOM 585 O O . GLY A 1 72 ? 12.507 -9.647 -0.431 1.00 90.44 72 GLY A O 1
ATOM 586 N N . LYS A 1 73 ? 12.339 -8.181 1.255 1.00 92.62 73 LYS A N 1
ATOM 587 C CA . LYS A 1 73 ? 11.019 -7.657 0.875 1.00 92.62 73 LYS A CA 1
ATOM 588 C C . LYS A 1 73 ? 11.120 -6.264 0.264 1.00 92.62 73 LYS A C 1
ATOM 590 O O . LYS A 1 73 ? 11.844 -5.417 0.782 1.00 92.62 73 LYS A O 1
ATOM 595 N N . LEU A 1 74 ? 10.356 -6.037 -0.801 1.00 95.69 74 LEU A N 1
ATOM 596 C CA . LEU A 1 74 ? 10.124 -4.701 -1.347 1.00 95.69 74 LEU A CA 1
ATOM 597 C C . LEU A 1 74 ? 9.261 -3.876 -0.387 1.00 95.69 74 LEU A C 1
ATOM 599 O O . LEU A 1 74 ? 8.378 -4.409 0.294 1.00 95.69 74 LEU A O 1
ATOM 603 N N . ASP A 1 75 ? 9.501 -2.568 -0.365 1.00 94.94 75 ASP A N 1
ATOM 604 C CA . ASP A 1 75 ? 8.639 -1.620 0.332 1.00 94.94 75 ASP A CA 1
ATOM 605 C C . ASP A 1 75 ? 7.394 -1.328 -0.518 1.00 94.94 75 ASP A C 1
ATOM 607 O O . ASP A 1 75 ? 7.485 -0.866 -1.655 1.00 94.94 75 ASP A O 1
ATOM 611 N N . LYS A 1 76 ? 6.211 -1.602 0.041 1.00 92.81 76 LYS A N 1
ATOM 612 C CA . LYS A 1 76 ? 4.941 -1.452 -0.677 1.00 92.81 76 LYS A CA 1
ATOM 613 C C . LYS A 1 76 ? 4.693 -0.018 -1.142 1.00 92.81 76 LYS A C 1
ATOM 615 O O . LYS A 1 76 ? 4.186 0.161 -2.243 1.00 92.81 76 LYS A O 1
ATOM 620 N N . ASN A 1 77 ? 5.015 0.979 -0.322 1.00 94.62 77 ASN A N 1
ATOM 621 C CA . ASN A 1 77 ? 4.738 2.370 -0.666 1.00 94.62 77 ASN A CA 1
ATOM 622 C C . ASN A 1 77 ? 5.645 2.811 -1.814 1.00 94.62 77 ASN A C 1
ATOM 624 O O . ASN A 1 77 ? 5.148 3.349 -2.795 1.00 94.62 77 ASN A O 1
ATOM 628 N N . ARG A 1 78 ? 6.935 2.452 -1.757 1.00 96.12 78 ARG A N 1
ATOM 629 C CA . ARG A 1 78 ? 7.887 2.715 -2.850 1.00 96.12 78 ARG A CA 1
ATOM 630 C C . ARG A 1 78 ? 7.443 2.103 -4.177 1.00 96.12 78 ARG A C 1
ATOM 632 O O . ARG A 1 78 ? 7.505 2.753 -5.215 1.00 96.12 78 ARG A O 1
ATOM 639 N N . VAL A 1 79 ? 6.963 0.860 -4.146 1.00 94.62 79 VAL A N 1
ATOM 640 C CA . VAL A 1 79 ? 6.463 0.190 -5.354 1.00 94.62 79 VAL A CA 1
ATOM 641 C C . VAL A 1 79 ? 5.202 0.870 -5.889 1.00 94.62 79 VAL A C 1
ATOM 643 O O . VAL A 1 79 ? 5.093 1.058 -7.095 1.00 94.62 79 VAL A O 1
ATOM 646 N N . LEU A 1 80 ? 4.260 1.264 -5.025 1.00 95.12 80 LEU A N 1
ATOM 647 C CA . LEU A 1 80 ? 3.054 1.978 -5.459 1.00 95.12 80 LEU A CA 1
ATOM 648 C C . LEU A 1 80 ? 3.382 3.352 -6.056 1.00 95.12 80 LEU A C 1
ATOM 650 O O . LEU A 1 80 ? 2.813 3.709 -7.088 1.00 95.12 80 LEU A O 1
ATOM 654 N N . ASP A 1 81 ? 4.327 4.080 -5.462 1.00 96.19 81 ASP A N 1
ATOM 655 C CA . ASP A 1 81 ? 4.820 5.347 -6.004 1.00 96.19 81 ASP A CA 1
ATOM 656 C C . ASP A 1 81 ? 5.451 5.129 -7.388 1.00 96.19 81 ASP A C 1
ATOM 658 O O . ASP A 1 81 ? 5.166 5.873 -8.324 1.00 96.19 81 ASP A O 1
ATOM 662 N N . MET A 1 82 ? 6.228 4.059 -7.572 1.00 95.69 82 MET A N 1
ATOM 663 C CA . MET A 1 82 ? 6.816 3.718 -8.869 1.00 95.69 82 MET A CA 1
ATOM 664 C C . MET A 1 82 ? 5.766 3.293 -9.909 1.00 95.69 82 MET A C 1
ATOM 666 O O . MET A 1 82 ? 5.850 3.705 -11.063 1.00 95.69 82 MET A O 1
ATOM 670 N N . ILE A 1 83 ? 4.733 2.539 -9.514 1.00 95.94 83 ILE A N 1
ATOM 671 C CA . ILE A 1 83 ? 3.598 2.199 -10.391 1.00 95.94 83 ILE A CA 1
ATOM 672 C C . ILE A 1 83 ? 2.857 3.467 -10.835 1.00 95.94 83 ILE A C 1
ATOM 674 O O . ILE A 1 83 ? 2.415 3.544 -11.979 1.00 95.94 83 ILE A O 1
ATOM 678 N N . SER A 1 84 ? 2.753 4.489 -9.978 1.00 96.81 84 SER A N 1
ATOM 679 C CA . SER A 1 84 ? 2.121 5.763 -10.356 1.00 96.81 84 SER A CA 1
ATOM 680 C C . SER A 1 84 ? 2.869 6.509 -11.471 1.00 96.81 84 SER A C 1
ATOM 682 O O . SER A 1 84 ? 2.277 7.324 -12.170 1.00 96.81 84 SER A O 1
ATOM 684 N N . MET A 1 85 ? 4.150 6.188 -11.680 1.00 95.25 85 MET A N 1
ATOM 685 C CA . MET A 1 85 ? 5.012 6.750 -12.724 1.00 95.25 85 MET A CA 1
ATOM 686 C C . MET A 1 85 ? 4.959 5.957 -14.036 1.00 95.25 85 MET A C 1
ATOM 688 O O . MET A 1 85 ? 5.779 6.201 -14.922 1.00 95.25 85 MET A O 1
ATOM 692 N N . LYS A 1 86 ? 4.028 5.002 -14.184 1.00 96.06 86 LYS A N 1
ATOM 693 C CA . LYS A 1 86 ? 3.904 4.150 -15.377 1.00 96.06 86 LYS A CA 1
ATOM 694 C C . LYS A 1 86 ? 3.980 4.946 -16.680 1.00 96.06 86 LYS A C 1
ATOM 696 O O . LYS A 1 86 ? 4.725 4.555 -17.571 1.00 96.06 86 LYS A O 1
ATOM 701 N N . ASP A 1 87 ? 3.282 6.074 -16.764 1.00 96.94 87 ASP A N 1
ATOM 702 C CA . ASP A 1 87 ? 3.163 6.864 -17.996 1.00 96.94 87 ASP A CA 1
ATOM 703 C C . ASP A 1 87 ? 4.360 7.797 -18.260 1.00 96.94 87 ASP A C 1
ATOM 705 O O . ASP A 1 87 ? 4.422 8.438 -19.308 1.00 96.94 87 ASP A O 1
ATOM 709 N N . ASN A 1 88 ? 5.345 7.858 -17.355 1.00 95.88 88 ASN A N 1
ATOM 710 C CA . ASN A 1 88 ? 6.541 8.687 -17.543 1.00 95.88 88 ASN A CA 1
ATOM 711 C C . ASN A 1 88 ? 7.452 8.163 -18.664 1.00 95.88 88 ASN A C 1
ATOM 713 O O . ASN A 1 88 ? 8.228 8.932 -19.236 1.00 95.88 88 ASN A O 1
ATOM 717 N N . TYR A 1 89 ? 7.375 6.866 -18.979 1.00 96.25 89 TYR A N 1
ATOM 718 C CA . TYR A 1 89 ? 8.204 6.234 -20.002 1.00 96.25 89 TYR A CA 1
ATOM 719 C C . TYR A 1 89 ? 7.385 5.247 -20.836 1.00 96.25 89 TYR A C 1
ATOM 721 O O . TYR A 1 89 ? 6.698 4.385 -20.300 1.00 96.25 89 TYR A O 1
ATOM 729 N N . SER A 1 90 ? 7.500 5.323 -22.160 1.00 96.56 90 SER A N 1
ATOM 730 C CA . SER A 1 90 ? 6.851 4.398 -23.103 1.00 96.56 90 SER A CA 1
ATOM 731 C C . SER A 1 90 ? 7.702 3.168 -23.452 1.00 96.56 90 SER A C 1
ATOM 733 O O . SER A 1 90 ? 7.341 2.408 -24.345 1.00 96.56 90 SER A O 1
ATOM 735 N N . ASP A 1 91 ? 8.838 2.986 -22.776 1.00 97.75 91 ASP A N 1
ATOM 736 C CA . ASP A 1 91 ? 9.764 1.877 -23.006 1.00 97.75 91 ASP A CA 1
ATOM 737 C C . ASP A 1 91 ? 9.133 0.515 -22.663 1.00 97.75 91 ASP A C 1
ATOM 739 O O . ASP A 1 91 ? 8.433 0.381 -21.657 1.00 97.75 91 ASP A O 1
ATOM 743 N N . GLU A 1 92 ? 9.388 -0.501 -23.491 1.00 97.88 92 GLU A N 1
ATOM 744 C CA . GLU A 1 92 ? 8.787 -1.834 -23.356 1.00 97.88 92 GLU A CA 1
ATOM 745 C C . GLU A 1 92 ? 9.185 -2.530 -22.047 1.00 97.88 92 GLU A C 1
ATOM 747 O O . GLU A 1 92 ? 8.330 -3.098 -21.362 1.00 97.88 92 GLU A O 1
ATOM 752 N N . HIS A 1 93 ? 10.457 -2.439 -21.650 1.00 98.12 93 HIS A N 1
ATOM 753 C CA . HIS A 1 93 ? 10.935 -3.024 -20.403 1.00 98.12 93 HIS A CA 1
ATOM 754 C C . HIS A 1 93 ? 10.344 -2.294 -19.194 1.00 98.12 93 HIS A C 1
ATOM 756 O O . HIS A 1 93 ? 9.929 -2.938 -18.230 1.00 98.12 93 HIS A O 1
ATOM 762 N N . TRP A 1 94 ? 10.230 -0.963 -19.254 1.00 98.31 94 TRP A N 1
ATOM 763 C CA . TRP A 1 94 ? 9.560 -0.200 -18.199 1.00 98.31 94 TRP A CA 1
ATOM 764 C C . TRP A 1 94 ? 8.093 -0.612 -18.046 1.00 98.31 94 TRP A C 1
ATOM 766 O O . TRP A 1 94 ? 7.665 -0.981 -16.951 1.00 98.31 94 TRP A O 1
ATOM 776 N N . GLN A 1 95 ? 7.329 -0.607 -19.141 1.00 98.38 95 GLN A N 1
ATOM 777 C CA . GLN A 1 95 ? 5.911 -0.968 -19.118 1.00 98.38 95 GLN A CA 1
ATOM 778 C C . GLN A 1 95 ? 5.705 -2.394 -18.604 1.00 98.38 95 GLN A C 1
ATOM 780 O O . GLN A 1 95 ? 4.854 -2.614 -17.736 1.00 98.38 95 GLN A O 1
ATOM 785 N N . LYS A 1 96 ? 6.520 -3.349 -19.075 1.00 98.50 96 LYS A N 1
ATOM 786 C CA . LYS A 1 96 ? 6.425 -4.744 -18.645 1.00 98.50 96 LYS A CA 1
ATOM 787 C C . LYS A 1 96 ? 6.808 -4.932 -17.179 1.00 98.50 96 LYS A C 1
ATOM 789 O O . LYS A 1 96 ? 6.137 -5.665 -16.455 1.00 98.50 96 LYS A O 1
ATOM 794 N N . GLY A 1 97 ? 7.854 -4.249 -16.724 1.00 98.31 97 GLY A N 1
ATOM 795 C CA . GLY A 1 97 ? 8.276 -4.271 -15.328 1.00 98.31 97 GLY A CA 1
ATOM 796 C C . GLY A 1 97 ? 7.208 -3.709 -14.388 1.00 98.31 97 GLY A C 1
ATOM 797 O O . GLY A 1 97 ? 6.864 -4.337 -13.390 1.00 98.31 97 GLY A O 1
ATOM 798 N N . ILE A 1 98 ? 6.610 -2.565 -14.724 1.00 98.25 98 ILE A N 1
ATOM 799 C CA . ILE A 1 98 ? 5.524 -1.983 -13.923 1.00 98.25 98 ILE A CA 1
ATOM 800 C C . ILE A 1 98 ? 4.285 -2.888 -13.901 1.00 98.25 98 ILE A C 1
ATOM 802 O O . ILE A 1 98 ? 3.689 -3.072 -12.838 1.00 98.25 98 ILE A O 1
ATOM 806 N N . GLU A 1 99 ? 3.919 -3.491 -15.036 1.00 98.25 99 GLU A N 1
ATOM 807 C CA . GLU A 1 99 ? 2.829 -4.472 -15.114 1.00 98.25 99 GLU A CA 1
ATOM 808 C C . GLU A 1 99 ? 3.078 -5.665 -14.179 1.00 98.25 99 GLU A C 1
ATOM 810 O O . GLU A 1 99 ? 2.247 -5.959 -13.320 1.00 98.25 99 GLU A O 1
ATOM 815 N N . LEU A 1 100 ? 4.248 -6.304 -14.277 1.00 98.38 100 LEU A N 1
ATOM 816 C CA . LEU A 1 100 ? 4.600 -7.450 -13.436 1.00 98.38 100 LEU A CA 1
ATOM 817 C C . LEU A 1 100 ? 4.656 -7.086 -11.945 1.00 98.38 100 LEU A C 1
ATOM 819 O O . LEU A 1 100 ? 4.218 -7.874 -11.105 1.00 98.38 100 LEU A O 1
ATOM 823 N N . LEU A 1 101 ? 5.141 -5.889 -11.590 1.00 97.25 101 LEU A N 1
ATOM 824 C CA . LEU A 1 101 ? 5.087 -5.407 -10.206 1.00 97.25 101 LEU A CA 1
ATOM 825 C C . LEU A 1 101 ? 3.652 -5.280 -9.712 1.00 97.25 101 LEU A C 1
ATOM 827 O O . LEU A 1 101 ? 3.350 -5.737 -8.610 1.00 97.25 101 LEU A O 1
ATOM 831 N N . GLN A 1 102 ? 2.771 -4.686 -10.514 1.00 97.06 102 GLN A N 1
ATOM 832 C CA . GLN A 1 102 ? 1.367 -4.537 -10.159 1.00 97.06 102 GLN A CA 1
ATOM 833 C C . GLN A 1 102 ? 0.691 -5.902 -9.973 1.00 97.06 102 GLN A C 1
ATOM 835 O O . GLN A 1 102 ? -0.021 -6.107 -8.990 1.00 97.06 102 GLN A O 1
ATOM 840 N N . GLU A 1 103 ? 0.954 -6.846 -10.874 1.00 97.31 103 GLU A N 1
ATOM 841 C CA . GLU A 1 103 ? 0.435 -8.211 -10.800 1.00 97.31 103 GLU A CA 1
ATOM 842 C C . GLU A 1 103 ? 0.975 -9.002 -9.606 1.00 97.31 103 GLU A C 1
ATOM 844 O O . GLU A 1 103 ? 0.260 -9.835 -9.044 1.00 97.31 103 GLU A O 1
ATOM 849 N N . SER A 1 104 ? 2.219 -8.741 -9.199 1.00 97.25 104 SER A N 1
ATOM 850 C CA . SER A 1 104 ? 2.866 -9.439 -8.085 1.00 97.25 104 SER A CA 1
ATOM 851 C C . SER A 1 104 ? 2.268 -9.106 -6.714 1.00 97.25 104 SER A C 1
ATOM 853 O O . SER A 1 104 ? 2.540 -9.813 -5.741 1.00 97.25 104 SER A O 1
ATOM 855 N N . ILE A 1 105 ? 1.449 -8.051 -6.610 1.00 95.75 105 ILE A N 1
ATOM 856 C CA . ILE A 1 105 ? 0.764 -7.667 -5.372 1.00 95.75 105 ILE A CA 1
ATOM 857 C C . ILE A 1 105 ? -0.367 -8.660 -5.100 1.00 95.75 105 ILE A C 1
ATOM 859 O O . ILE A 1 105 ? -1.452 -8.574 -5.673 1.00 95.75 105 ILE A O 1
ATOM 863 N N . VAL A 1 106 ? -0.139 -9.571 -4.158 1.00 94.56 106 VAL A N 1
ATOM 864 C CA . VAL A 1 106 ? -1.107 -10.606 -3.779 1.00 94.56 106 VAL A CA 1
ATOM 865 C C . VAL A 1 106 ? -1.549 -10.462 -2.318 1.00 94.56 106 VAL A C 1
ATOM 867 O O . VAL A 1 106 ? -0.791 -9.945 -1.488 1.00 94.56 106 VAL A O 1
ATOM 870 N N . PRO A 1 107 ? -2.772 -10.897 -1.959 1.00 93.44 107 PRO A N 1
ATOM 871 C CA . PRO A 1 107 ? -3.202 -10.961 -0.565 1.00 93.44 107 PRO A CA 1
ATOM 872 C C . PRO A 1 107 ? -2.260 -11.835 0.275 1.00 93.44 107 PRO A C 1
ATOM 874 O O . PRO A 1 107 ? -1.799 -12.875 -0.188 1.00 93.44 107 PRO A O 1
ATOM 877 N N . ASP A 1 108 ? -1.991 -11.421 1.513 1.00 93.31 108 ASP A N 1
ATOM 878 C CA . ASP A 1 108 ? -1.156 -12.178 2.454 1.00 93.31 108 ASP A CA 1
ATOM 879 C C . ASP A 1 108 ? -1.933 -12.548 3.719 1.00 93.31 108 ASP A C 1
ATOM 881 O O . ASP A 1 108 ? -2.140 -13.719 4.023 1.00 93.31 108 ASP A O 1
ATOM 885 N N . SER A 1 109 ? -2.409 -11.543 4.452 1.00 91.44 109 SER A N 1
ATOM 886 C CA . SER A 1 109 ? -3.151 -11.746 5.694 1.00 91.44 109 SER A CA 1
ATOM 887 C C . SER A 1 109 ? -4.137 -10.613 5.927 1.00 91.44 109 SER A C 1
ATOM 889 O O . SER A 1 109 ? -3.874 -9.470 5.569 1.00 91.44 109 SER A O 1
ATOM 891 N N . THR A 1 110 ? -5.254 -10.905 6.583 1.00 88.94 110 THR A N 1
ATOM 892 C CA . THR A 1 110 ? -6.175 -9.876 7.070 1.00 88.94 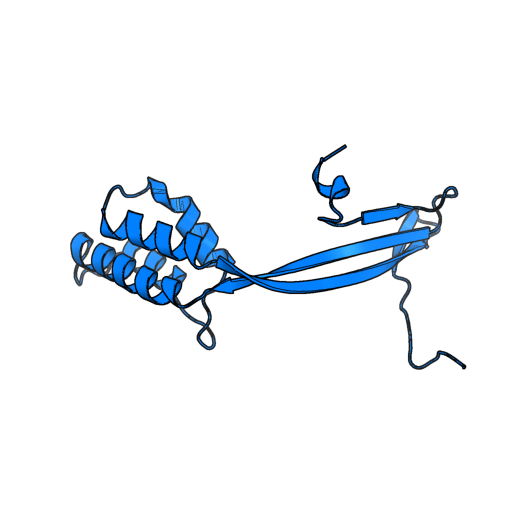110 THR A CA 1
ATOM 893 C C . THR A 1 110 ? -6.128 -9.864 8.589 1.00 88.94 110 THR A C 1
ATOM 895 O O . THR A 1 110 ? -6.313 -10.899 9.227 1.00 88.94 110 THR A O 1
ATOM 898 N N . LYS A 1 111 ? -5.883 -8.693 9.176 1.00 90.19 111 LYS A N 1
ATOM 899 C CA . LYS A 1 111 ? -5.949 -8.473 10.623 1.00 90.19 111 LYS A CA 1
ATOM 900 C C . LYS A 1 111 ? -7.171 -7.635 10.958 1.00 90.19 111 LYS A C 1
ATOM 902 O O . LYS A 1 111 ? -7.448 -6.642 10.286 1.00 90.19 111 LYS A O 1
ATOM 907 N N . PHE A 1 112 ? -7.874 -8.020 12.012 1.00 90.19 112 PHE A N 1
ATOM 908 C CA . PHE A 1 112 ? -9.001 -7.269 12.545 1.00 90.19 112 PHE A CA 1
ATOM 909 C C . PHE A 1 112 ? -8.610 -6.647 13.877 1.00 90.19 112 PHE A C 1
ATOM 911 O O . PHE A 1 112 ? -7.928 -7.276 14.683 1.00 90.19 112 PHE A O 1
ATOM 918 N N . TYR A 1 113 ? -9.053 -5.417 14.094 1.00 91.19 113 TYR A N 1
ATOM 919 C CA . TYR A 1 113 ? -8.859 -4.696 15.342 1.00 91.19 113 TYR A CA 1
ATOM 920 C C . TYR A 1 113 ? -10.214 -4.203 15.825 1.00 91.19 113 TYR A C 1
ATOM 922 O O . TYR A 1 113 ? -10.989 -3.668 15.034 1.00 91.19 113 TYR A O 1
ATOM 930 N N . ALA A 1 114 ? -10.487 -4.383 17.111 1.00 92.12 114 ALA A N 1
ATOM 931 C CA . ALA A 1 114 ? -11.611 -3.759 17.787 1.00 92.12 114 ALA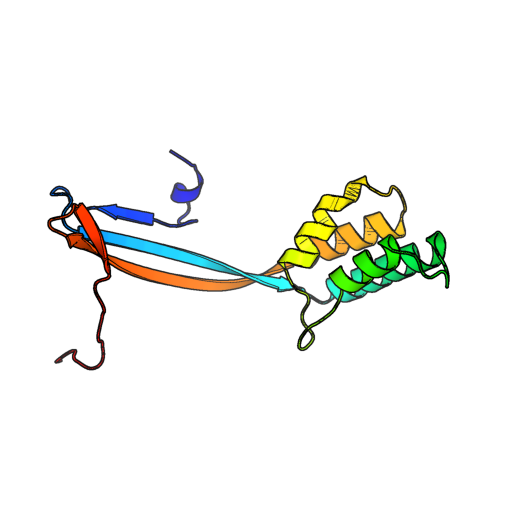 A CA 1
ATOM 932 C C . ALA A 1 114 ? -11.047 -2.734 18.769 1.00 92.12 114 ALA A C 1
ATOM 934 O O . ALA A 1 114 ? -10.270 -3.079 19.659 1.00 92.12 114 ALA A O 1
ATOM 935 N N . GLU A 1 115 ? -11.410 -1.476 18.572 1.00 94.44 115 GLU A N 1
ATOM 936 C CA . GLU A 1 115 ? -11.040 -0.367 19.441 1.00 94.44 115 GLU A CA 1
ATOM 937 C C . GLU A 1 115 ? -12.306 0.168 20.106 1.00 94.44 115 GLU A C 1
ATOM 939 O O . GLU A 1 115 ? -13.344 0.325 19.462 1.00 94.44 115 GLU A O 1
ATOM 944 N N . TYR A 1 116 ? -12.217 0.444 21.401 1.00 95.75 116 TYR A N 1
ATOM 945 C CA . TYR A 1 116 ? -13.339 0.879 22.223 1.00 95.75 116 TYR A CA 1
ATOM 946 C C . TYR A 1 116 ? -13.017 2.247 22.795 1.00 95.75 116 TYR A C 1
ATOM 948 O O . TYR A 1 116 ? -11.894 2.484 23.238 1.00 95.75 116 TYR A O 1
ATOM 956 N N . TYR A 1 117 ? -14.003 3.132 22.800 1.00 97.19 117 TYR A N 1
ATOM 957 C CA . TYR A 1 117 ? -13.857 4.500 23.263 1.00 97.19 117 TYR A CA 1
ATOM 958 C C . TYR A 1 117 ? -15.055 4.911 24.112 1.00 97.19 117 TYR A C 1
ATOM 960 O O . TYR A 1 117 ? -16.183 4.469 23.877 1.00 97.19 117 TYR A O 1
ATOM 968 N N . TYR A 1 118 ? -14.808 5.807 25.060 1.00 96.81 118 TYR A N 1
ATOM 969 C CA . TYR A 1 118 ? -15.841 6.572 25.746 1.00 96.81 118 TYR A CA 1
ATOM 970 C C . TYR A 1 118 ? -15.639 8.060 25.476 1.00 96.81 118 TYR A C 1
ATOM 972 O O . TYR A 1 118 ? -14.542 8.497 25.120 1.00 96.81 118 TYR A O 1
ATOM 980 N N . ARG A 1 119 ? -16.711 8.833 25.619 1.00 96.94 119 ARG A N 1
ATOM 981 C CA . ARG A 1 119 ? -16.687 10.277 25.436 1.00 96.94 119 ARG A CA 1
ATOM 982 C C . ARG A 1 119 ? -16.423 10.970 26.769 1.00 96.94 119 ARG A C 1
ATOM 984 O O . ARG A 1 119 ? -17.139 10.714 27.736 1.00 96.94 119 ARG A O 1
ATOM 991 N N . SER A 1 120 ? -15.391 11.806 26.826 1.00 95.88 120 SER A N 1
ATOM 992 C CA . SER A 1 120 ? -15.057 12.607 28.007 1.00 95.88 120 SER A CA 1
ATOM 993 C C . SER A 1 120 ? -16.042 13.766 28.203 1.00 95.88 120 SER A C 1
ATOM 995 O O . SER A 1 120 ? -16.844 14.079 27.318 1.00 95.88 120 SER A O 1
ATOM 997 N N . GLU A 1 121 ? -15.960 14.432 29.357 1.00 93.62 121 GLU A N 1
ATOM 998 C CA . GLU A 1 121 ? -16.718 15.663 29.638 1.00 93.62 121 GLU A CA 1
ATOM 999 C C . GLU A 1 121 ? -16.353 16.803 28.672 1.00 93.62 121 GLU A C 1
ATOM 1001 O O . GLU A 1 121 ? -17.206 17.609 28.310 1.00 93.62 121 GLU A O 1
ATOM 1006 N N . GLU A 1 122 ? -15.120 16.802 28.162 1.00 94.69 122 GLU A N 1
ATOM 1007 C CA . GLU A 1 122 ? -14.617 17.726 27.135 1.00 94.69 122 GLU A CA 1
ATOM 1008 C C . GLU A 1 122 ? -14.994 17.287 25.703 1.00 94.69 122 GLU A C 1
ATOM 1010 O O . GLU A 1 122 ? -14.510 17.832 24.715 1.00 94.69 122 GLU A O 1
ATOM 1015 N N . ALA A 1 123 ? -15.893 16.304 25.577 1.00 91.12 123 ALA A N 1
ATOM 1016 C CA . ALA A 1 123 ? -16.397 15.742 24.326 1.00 91.12 123 ALA A CA 1
ATOM 1017 C C . ALA A 1 123 ? -15.355 15.012 23.451 1.00 91.12 123 ALA A C 1
ATOM 1019 O O . ALA A 1 123 ? -15.640 14.741 22.277 1.00 91.12 123 ALA A O 1
ATOM 1020 N N . GLU A 1 124 ? -14.214 14.621 24.023 1.00 95.56 124 GLU A N 1
ATOM 1021 C CA . GLU A 1 124 ? -13.152 13.860 23.358 1.00 95.56 124 GLU A CA 1
ATOM 1022 C C . GLU A 1 124 ? -13.387 12.345 23.423 1.00 95.56 124 GLU A C 1
ATOM 1024 O O . GLU A 1 124 ? -13.974 11.832 24.374 1.00 95.56 124 GLU A O 1
ATOM 1029 N N . TRP A 1 125 ? -12.898 11.601 22.427 1.00 96.69 125 TRP A N 1
ATOM 1030 C CA . TRP A 1 125 ? -12.928 10.135 22.442 1.00 96.69 125 TRP A CA 1
ATOM 1031 C C . TRP A 1 125 ? -11.678 9.580 23.117 1.00 96.69 125 TRP A C 1
ATOM 1033 O O . TRP A 1 125 ? -10.597 9.582 22.529 1.00 96.69 125 TRP A O 1
ATOM 1043 N N . LEU A 1 126 ? -11.842 9.047 24.323 1.00 97.06 126 LEU A N 1
ATOM 1044 C CA . LEU A 1 126 ? -10.765 8.434 25.090 1.00 97.06 126 LEU A CA 1
ATOM 1045 C C . LEU A 1 126 ? -10.819 6.906 24.958 1.00 97.06 126 LEU A C 1
ATOM 1047 O O . LEU A 1 126 ? -11.908 6.326 25.023 1.00 97.06 126 LEU A O 1
ATOM 1051 N N . PRO A 1 127 ? -9.677 6.227 24.740 1.00 96.38 127 PRO A N 1
ATOM 1052 C CA . PRO A 1 127 ? -9.656 4.785 24.544 1.00 96.38 127 PRO A CA 1
ATOM 1053 C C . PRO A 1 127 ? -9.959 4.042 25.848 1.00 96.38 127 PRO A C 1
ATOM 1055 O O . PRO A 1 127 ? -9.415 4.349 26.908 1.00 96.38 127 PRO A O 1
ATOM 1058 N N . VAL A 1 128 ? -10.772 2.995 25.753 1.00 94.56 128 VAL A N 1
ATOM 1059 C CA . VAL A 1 128 ? -10.932 2.006 26.818 1.00 94.56 128 VAL A CA 1
ATOM 1060 C C . VAL A 1 128 ? -9.795 0.995 26.692 1.00 94.56 128 VAL A C 1
ATOM 1062 O O . VAL A 1 128 ? -9.741 0.208 25.746 1.00 94.56 128 VAL A O 1
ATOM 1065 N N . VAL A 1 129 ? -8.869 1.009 27.651 1.00 90.38 129 VAL A N 1
ATOM 1066 C CA . VAL A 1 129 ? -7.743 0.068 27.686 1.00 90.38 129 VAL A CA 1
ATOM 1067 C C . VAL A 1 129 ? -8.216 -1.275 28.244 1.00 90.38 129 VAL A C 1
ATOM 1069 O O . VAL A 1 129 ? -8.450 -1.419 29.443 1.00 90.38 129 VAL A O 1
ATOM 1072 N N . LEU A 1 130 ? -8.346 -2.274 27.370 1.00 86.19 130 LEU A N 1
ATOM 1073 C CA . LEU A 1 130 ? -8.720 -3.631 27.764 1.00 86.19 130 LEU A CA 1
ATOM 1074 C C . LEU A 1 130 ? -7.523 -4.366 28.378 1.00 86.19 130 LEU A C 1
ATOM 1076 O O . LEU A 1 130 ? -6.494 -4.555 27.730 1.00 86.19 130 LEU A O 1
ATOM 1080 N N . ASN A 1 131 ? -7.676 -4.826 29.620 1.00 86.75 131 ASN A N 1
ATOM 1081 C CA . ASN A 1 131 ? -6.697 -5.676 30.292 1.00 86.75 131 ASN A CA 1
ATOM 1082 C C . ASN A 1 131 ? -7.248 -7.097 30.451 1.00 86.75 131 ASN A C 1
ATOM 1084 O O . ASN A 1 131 ? -7.883 -7.428 31.451 1.00 86.75 131 ASN A O 1
ATOM 1088 N N . PHE A 1 132 ? -6.972 -7.943 29.461 1.00 83.50 132 PHE A N 1
ATOM 1089 C CA . PHE A 1 132 ? -7.441 -9.330 29.439 1.00 83.50 132 PHE A CA 1
ATOM 1090 C C . PHE A 1 132 ? -6.837 -10.198 30.554 1.00 83.50 132 PHE A C 1
ATOM 1092 O O . PHE A 1 132 ? -7.454 -11.178 30.95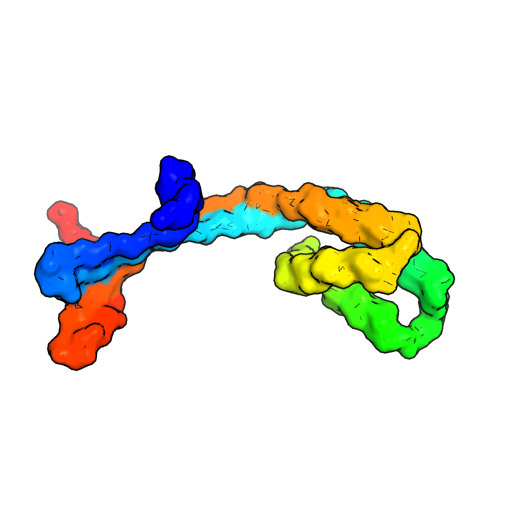1 1.00 83.50 132 PHE A O 1
ATOM 1099 N N . ALA A 1 133 ? -5.681 -9.825 31.117 1.00 85.25 133 ALA A N 1
ATOM 1100 C CA . ALA A 1 133 ? -5.078 -10.553 32.237 1.00 85.25 133 ALA A CA 1
ATOM 1101 C C . ALA A 1 133 ? -5.868 -10.401 33.551 1.00 85.25 133 ALA A C 1
ATOM 1103 O O . ALA A 1 133 ? -5.611 -11.125 34.507 1.00 85.25 133 ALA A O 1
ATOM 1104 N N . LYS A 1 134 ? -6.816 -9.456 33.609 1.00 83.44 134 LYS A N 1
ATOM 1105 C CA . LYS A 1 134 ? -7.701 -9.227 34.759 1.00 83.44 134 LYS A CA 1
ATOM 1106 C C . LYS A 1 134 ? -9.119 -9.768 34.556 1.00 83.44 134 LYS A C 1
ATOM 1108 O O . LYS A 1 134 ? -9.996 -9.449 35.354 1.00 83.44 134 LYS A O 1
ATOM 1113 N N . LEU A 1 135 ? -9.364 -10.558 33.509 1.00 79.25 135 LEU A N 1
ATOM 1114 C CA . LEU A 1 135 ? -10.641 -11.251 33.351 1.00 79.25 135 LEU A CA 1
ATOM 1115 C C . LEU A 1 135 ? -10.738 -12.368 34.395 1.00 79.25 135 LEU A C 1
ATOM 1117 O O . LEU A 1 135 ? -9.969 -13.325 34.359 1.00 79.25 135 LEU A O 1
ATOM 1121 N N . SER A 1 136 ? -11.667 -12.232 35.338 1.00 76.94 136 SER A N 1
ATOM 1122 C CA . SER A 1 136 ? -12.095 -13.337 36.195 1.00 76.94 136 SER A CA 1
ATOM 1123 C C . SER A 1 136 ? -13.006 -14.272 35.395 1.00 76.94 136 SER A C 1
ATOM 1125 O O . SER A 1 136 ? -13.849 -13.783 34.640 1.00 76.94 136 SER A O 1
ATOM 1127 N N . ALA A 1 137 ? -12.808 -15.584 35.551 1.00 67.81 137 ALA A N 1
ATOM 1128 C CA . ALA A 1 137 ? -13.655 -16.621 34.957 1.00 67.81 137 ALA A CA 1
ATOM 1129 C C . ALA A 1 137 ? -15.082 -16.607 35.523 1.00 67.81 137 ALA A C 1
ATOM 1131 O O . ALA A 1 137 ? -15.236 -16.231 36.709 1.00 67.81 137 ALA A O 1
#

Radius of gyration: 22.57 Å; chains: 1; bounding box: 54×34×60 Å

pLDDT: mean 90.89, std 11.44, range [41.5, 98.5]

Sequence (137 aa):
HSKRHANGKGNVTLDTADGKFRVVFKRSDNTRFDERATQAEAHILDFIANRWGNKDDADSKFIKRMLERKNGKLDKNRVLDMISMKDNYSDEHWQKGIELLQESIVPDSTKFYAEYYYRSEEAEWLPVVLNFAKLSA